Protein AF-A0A954BBY6-F1 (afdb_monomer_lite)

Foldseek 3Di:
DPVVVLVVQQVVLLVVLLVVLVVLQVVLVVLCVVLVQALCPPPDDDPVVVVVVVVVCVVVVVVVVCLVPDPDPVSVVVVVVVVVVVVVSSHDDDVVSVVSSCVSNVVSLCSRLVRGQLRSCVVPDPNVCSVVVSVVVVVVD

Sequence (141 aa):
MSSKNTQRDDARAFLLVMAGALIMVAIAWIVGMVLKAPMLARFSLSLADSAIGLIATAPLIVLLFWFMRTNLPMLVKFRESQIDFFAKIGFRFTPLRIALLAISAGVSEELLFRGVLQSWIASALPVSLAIILPNIAFGAL

Secondary structure (DSSP, 8-state):
-HHHHHHHHHHHHHHHHHHHHHHHHHHHHHHHHHTT--TTTT----HHHHHHHHHHHHHHHHHHHHHHH---HHHHHHHHHHHHHHHHT-S---HHHHHHHHHHHHHHHIIIIIIIIIHHHHTTS-HHHHHHHHHHHHHT-

Structure (mmCIF, N/CA/C/O backbone):
data_AF-A0A954BBY6-F1
#
_entry.id   AF-A0A954BBY6-F1
#
loop_
_atom_site.group_PDB
_atom_site.id
_atom_site.type_symbol
_atom_site.label_atom_id
_atom_site.label_alt_id
_atom_site.label_comp_id
_atom_site.label_asym_id
_atom_site.label_entity_id
_atom_site.label_seq_id
_atom_site.pdbx_PDB_ins_code
_atom_site.Cartn_x
_atom_site.Cartn_y
_atom_site.Cartn_z
_atom_site.occupancy
_atom_site.B_iso_or_equiv
_atom_site.auth_seq_id
_atom_site.auth_comp_id
_atom_site.auth_asym_id
_atom_site.auth_atom_id
_atom_site.pdbx_PDB_model_num
ATOM 1 N N . MET A 1 1 ? -6.911 21.877 31.094 1.00 51.91 1 MET A N 1
ATOM 2 C CA . MET A 1 1 ? -5.571 21.623 30.504 1.00 51.91 1 MET A CA 1
ATOM 3 C C . MET A 1 1 ? -5.365 20.195 29.981 1.00 51.91 1 MET A C 1
ATOM 5 O O . MET A 1 1 ? -4.454 20.013 29.190 1.00 51.91 1 MET A O 1
ATOM 9 N N . SER A 1 2 ? -6.215 19.212 30.322 1.00 59.50 2 SER A N 1
ATOM 10 C CA . SER A 1 2 ? -6.045 17.804 29.908 1.00 59.50 2 SER A CA 1
ATOM 11 C C . SER A 1 2 ? -6.321 17.519 28.411 1.00 59.50 2 SER A C 1
ATOM 13 O O . SER A 1 2 ? -5.520 16.837 27.782 1.00 59.50 2 SER A O 1
ATOM 15 N N . SER A 1 3 ? -7.346 18.116 27.774 1.00 61.94 3 SER A N 1
ATOM 16 C CA . SER A 1 3 ? -7.691 17.755 26.376 1.00 61.94 3 SER A CA 1
ATOM 17 C C . SER A 1 3 ? -6.686 18.219 25.308 1.00 61.94 3 SER A C 1
ATOM 19 O O . SER A 1 3 ? -6.560 17.578 24.266 1.00 61.94 3 SER A O 1
ATOM 21 N N . LYS A 1 4 ? -5.926 19.298 25.562 1.00 65.00 4 LYS A N 1
ATOM 22 C CA . LYS A 1 4 ? -4.897 19.791 24.625 1.00 65.00 4 LYS A CA 1
ATOM 23 C C . LYS A 1 4 ? -3.701 18.839 24.510 1.00 65.00 4 LYS A C 1
ATOM 25 O O . LYS A 1 4 ? -3.101 18.781 23.440 1.00 65.00 4 LYS A O 1
ATOM 30 N N . ASN A 1 5 ? -3.361 18.103 25.573 1.00 69.94 5 ASN A N 1
ATOM 31 C CA . ASN A 1 5 ? -2.282 17.110 25.525 1.00 69.94 5 ASN A CA 1
ATOM 32 C C . ASN A 1 5 ? -2.724 15.865 24.753 1.00 69.94 5 ASN A C 1
ATOM 34 O O . ASN A 1 5 ? -2.050 15.492 23.802 1.00 69.94 5 ASN A O 1
ATOM 38 N N . THR A 1 6 ? -3.917 15.330 25.034 1.00 74.38 6 THR A N 1
ATOM 39 C CA . THR A 1 6 ? -4.465 14.176 24.298 1.00 74.38 6 THR A CA 1
ATOM 40 C C . THR A 1 6 ? -4.581 14.443 22.795 1.00 74.38 6 THR A C 1
ATOM 42 O O . THR A 1 6 ? -4.269 13.578 21.985 1.00 74.38 6 THR A O 1
ATOM 45 N N . GLN A 1 7 ? -4.979 15.657 22.399 1.00 75.56 7 GLN A N 1
ATOM 46 C CA . GLN A 1 7 ? -5.071 16.033 20.985 1.00 75.56 7 GLN A CA 1
ATOM 47 C C . GLN A 1 7 ? -3.694 16.186 20.312 1.00 75.56 7 GLN A C 1
ATOM 49 O O . GLN A 1 7 ? -3.552 15.891 19.126 1.00 75.56 7 GLN A O 1
ATOM 54 N N . ARG A 1 8 ? -2.673 16.640 21.051 1.00 77.62 8 ARG A N 1
ATOM 55 C CA . ARG A 1 8 ? -1.290 16.711 20.551 1.00 77.62 8 ARG A CA 1
ATOM 56 C C . ARG A 1 8 ? -0.678 15.326 20.386 1.00 77.62 8 ARG A C 1
ATOM 58 O O . ARG A 1 8 ? 0.011 15.103 19.394 1.00 77.62 8 ARG A O 1
ATOM 65 N N . ASP A 1 9 ? -0.940 14.417 21.316 1.00 83.94 9 ASP A N 1
ATOM 66 C CA . ASP A 1 9 ? -0.412 13.053 21.267 1.00 83.94 9 ASP A CA 1
ATOM 67 C C . ASP A 1 9 ? -1.067 12.246 20.134 1.00 83.94 9 ASP A C 1
ATOM 69 O O . ASP A 1 9 ? -0.363 11.597 19.364 1.00 83.94 9 ASP A O 1
ATOM 73 N N . ASP A 1 10 ? -2.378 12.411 19.926 1.00 87.31 10 ASP A N 1
ATOM 74 C CA . ASP A 1 10 ? -3.119 11.862 18.778 1.00 87.31 10 ASP A CA 1
ATOM 75 C C . ASP A 1 10 ? -2.564 12.360 17.427 1.00 87.31 10 ASP A C 1
ATOM 77 O O . ASP A 1 10 ? -2.349 11.576 16.501 1.00 87.31 10 ASP A O 1
ATOM 81 N N . ALA A 1 11 ? -2.272 13.661 17.311 1.00 87.56 11 ALA A N 1
ATOM 82 C CA . ALA A 1 11 ? -1.673 14.217 16.099 1.00 87.56 11 ALA A CA 1
ATOM 83 C C . ALA A 1 11 ? -0.249 13.689 15.858 1.00 87.56 11 ALA A C 1
ATOM 85 O O . ALA A 1 11 ? 0.112 13.399 14.719 1.00 87.56 11 ALA A O 1
ATOM 86 N N . ARG A 1 12 ? 0.558 13.536 16.916 1.00 88.81 12 ARG A N 1
ATOM 87 C CA . ARG A 1 12 ? 1.917 12.979 16.828 1.00 88.81 12 ARG A CA 1
ATOM 88 C C . ARG A 1 12 ? 1.905 11.517 16.402 1.00 88.81 12 ARG A C 1
ATOM 90 O O . ARG A 1 12 ? 2.669 11.163 15.511 1.00 88.81 12 ARG A O 1
ATOM 97 N N . ALA A 1 13 ? 1.031 10.698 16.985 1.00 89.00 13 ALA A N 1
ATOM 98 C CA . ALA A 1 13 ? 0.883 9.295 16.607 1.00 89.00 13 ALA A CA 1
ATOM 99 C C . ALA A 1 13 ? 0.511 9.158 15.123 1.00 89.00 13 ALA A C 1
ATOM 101 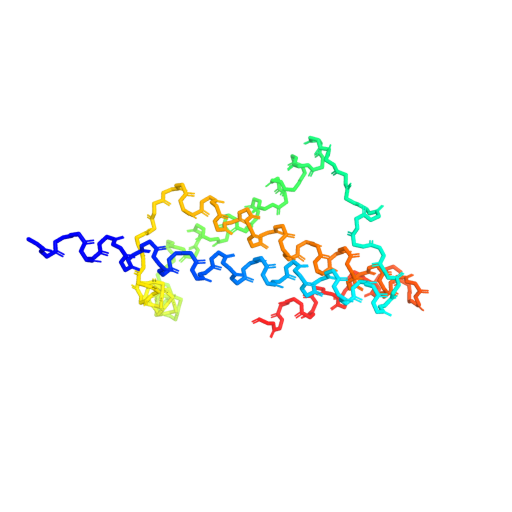O O . ALA A 1 13 ? 1.155 8.412 14.387 1.00 89.00 13 ALA A O 1
ATOM 102 N N . PHE A 1 14 ? -0.453 9.955 14.651 1.00 90.75 14 PHE A N 1
ATOM 103 C CA . PHE A 1 14 ? -0.812 9.987 13.233 1.00 90.75 14 PHE A CA 1
ATOM 104 C C . PHE A 1 14 ? 0.365 10.416 12.339 1.00 90.75 14 PHE A C 1
ATOM 106 O O . PHE A 1 14 ? 0.642 9.773 11.328 1.00 90.75 14 PHE A O 1
ATOM 113 N N . LEU A 1 15 ? 1.094 11.472 12.720 1.00 92.12 15 LEU A N 1
ATOM 114 C CA . LEU A 1 15 ? 2.260 11.946 11.968 1.00 92.12 15 LEU A CA 1
ATOM 115 C C . LEU A 1 15 ? 3.389 10.912 11.911 1.00 92.12 15 LEU A C 1
ATOM 117 O O . LEU A 1 15 ? 4.044 10.814 10.879 1.00 92.12 15 LEU A O 1
ATOM 121 N N . LEU A 1 16 ? 3.606 10.134 12.973 1.00 91.31 16 LEU A N 1
ATOM 122 C CA . LEU A 1 16 ? 4.597 9.055 12.981 1.00 91.31 16 LEU A CA 1
ATOM 123 C C . LEU A 1 16 ? 4.236 7.948 11.986 1.00 91.31 16 LEU A C 1
ATOM 125 O O . LEU A 1 16 ? 5.105 7.492 11.245 1.00 91.31 16 LEU A O 1
ATOM 129 N N . VAL A 1 17 ? 2.959 7.563 11.906 1.00 89.94 17 VAL A N 1
ATOM 130 C CA . VAL A 1 17 ? 2.506 6.581 10.906 1.00 89.94 17 VAL A CA 1
ATOM 131 C C . VAL A 1 17 ? 2.663 7.129 9.486 1.00 89.94 17 VAL A C 1
ATOM 133 O O . VAL A 1 17 ? 3.204 6.445 8.618 1.00 89.94 17 VAL A O 1
ATOM 136 N N . MET A 1 18 ? 2.283 8.387 9.255 1.00 93.50 18 MET A N 1
ATOM 137 C CA . MET A 1 18 ? 2.491 9.044 7.958 1.00 93.50 18 MET A CA 1
ATOM 138 C C . MET A 1 18 ? 3.978 9.165 7.595 1.00 93.50 18 MET A C 1
ATOM 140 O O . MET A 1 18 ? 4.346 8.993 6.433 1.00 93.50 18 MET A O 1
ATOM 144 N N . ALA A 1 19 ? 4.849 9.424 8.574 1.00 93.25 19 ALA A N 1
ATOM 145 C CA . ALA A 1 19 ? 6.292 9.443 8.367 1.00 93.25 19 ALA A CA 1
ATOM 146 C C . ALA A 1 19 ? 6.811 8.068 7.925 1.00 93.25 19 ALA A C 1
ATOM 148 O O . ALA A 1 19 ? 7.678 8.012 7.059 1.00 93.25 19 ALA A O 1
ATOM 149 N N . GLY A 1 20 ? 6.240 6.970 8.433 1.00 90.56 20 GLY A N 1
ATOM 150 C CA . GLY A 1 20 ? 6.526 5.617 7.949 1.00 90.56 20 GLY A CA 1
ATOM 151 C C . GLY A 1 20 ? 6.259 5.456 6.449 1.00 90.56 20 GLY A C 1
ATOM 152 O O . GLY A 1 20 ? 7.124 4.970 5.720 1.00 90.56 20 GLY A O 1
ATOM 153 N N . ALA A 1 21 ? 5.118 5.949 5.958 1.00 90.75 21 ALA A N 1
ATOM 154 C CA . ALA A 1 21 ? 4.811 5.922 4.526 1.00 90.75 21 ALA A CA 1
ATOM 155 C C . ALA A 1 21 ? 5.819 6.745 3.700 1.00 90.75 21 ALA A C 1
ATOM 157 O O . ALA A 1 21 ? 6.258 6.298 2.641 1.00 90.75 21 ALA A O 1
ATOM 158 N N . LEU A 1 22 ? 6.248 7.912 4.195 1.00 92.12 22 LEU A N 1
ATOM 159 C CA . LEU A 1 22 ? 7.272 8.733 3.533 1.00 92.12 22 LEU A CA 1
ATOM 160 C C . LEU A 1 22 ? 8.658 8.074 3.545 1.00 92.12 22 LEU A C 1
ATOM 162 O O . LEU A 1 22 ? 9.378 8.142 2.550 1.00 92.12 22 LEU A O 1
ATOM 166 N N . ILE A 1 23 ? 9.024 7.412 4.644 1.00 93.50 23 ILE A N 1
ATOM 167 C CA . ILE A 1 23 ? 10.263 6.634 4.745 1.00 93.50 23 ILE A CA 1
ATOM 168 C C . ILE A 1 23 ? 10.255 5.512 3.706 1.00 93.50 23 ILE A C 1
ATOM 170 O O . ILE A 1 23 ? 11.264 5.309 3.039 1.00 93.50 23 ILE A O 1
ATOM 174 N N . MET A 1 24 ? 9.121 4.840 3.497 1.00 90.19 24 MET A N 1
ATOM 175 C CA . MET A 1 24 ? 8.992 3.828 2.445 1.00 90.19 24 MET A CA 1
ATOM 176 C C . MET A 1 24 ? 9.236 4.404 1.045 1.00 90.19 24 MET A C 1
ATOM 178 O O . MET A 1 24 ? 9.950 3.786 0.258 1.00 90.19 24 MET A O 1
ATOM 182 N N . VAL A 1 25 ? 8.738 5.611 0.745 1.00 90.81 25 VAL A N 1
ATOM 183 C CA . VAL A 1 25 ? 9.060 6.302 -0.522 1.00 90.81 25 VAL A CA 1
ATOM 184 C C . VAL A 1 25 ? 10.556 6.605 -0.620 1.00 90.81 25 VAL A C 1
ATOM 186 O O . VAL A 1 25 ? 11.161 6.391 -1.669 1.00 90.81 25 VAL A O 1
ATOM 189 N N . ALA A 1 26 ? 11.176 7.076 0.464 1.00 92.38 26 ALA A N 1
ATOM 190 C CA . ALA A 1 26 ? 12.611 7.348 0.486 1.00 92.38 26 ALA A CA 1
ATOM 191 C C . ALA A 1 26 ? 13.437 6.070 0.255 1.00 92.38 26 ALA A C 1
ATOM 193 O O . ALA A 1 26 ? 14.389 6.087 -0.524 1.00 92.38 26 ALA A O 1
ATOM 194 N N . ILE A 1 27 ? 13.040 4.950 0.868 1.00 90.94 27 ILE A N 1
ATOM 195 C CA . ILE A 1 27 ? 13.645 3.633 0.639 1.00 90.94 27 ILE A CA 1
ATOM 196 C C . ILE A 1 27 ? 13.475 3.225 -0.823 1.00 90.94 27 ILE A C 1
ATOM 198 O O . ILE A 1 27 ? 14.464 2.857 -1.454 1.00 90.94 27 ILE A O 1
ATOM 202 N N . ALA A 1 28 ? 12.267 3.336 -1.383 1.00 88.56 28 ALA A N 1
ATOM 203 C CA . ALA A 1 28 ? 12.018 3.035 -2.791 1.00 88.56 28 ALA A CA 1
ATOM 204 C C . ALA A 1 28 ? 12.947 3.848 -3.699 1.00 88.56 28 ALA A C 1
ATOM 206 O O . ALA A 1 28 ? 13.575 3.295 -4.598 1.00 88.56 28 ALA A O 1
ATOM 207 N N . TRP A 1 29 ? 13.124 5.137 -3.418 1.00 89.31 29 TRP A N 1
ATOM 208 C CA . TRP A 1 29 ? 14.023 5.977 -4.198 1.00 89.31 29 TRP A CA 1
ATOM 209 C C . TRP A 1 29 ? 15.485 5.521 -4.093 1.00 89.31 29 TRP A C 1
ATOM 211 O O . TRP A 1 29 ? 16.136 5.313 -5.120 1.00 89.31 29 TRP A O 1
ATOM 221 N N . ILE A 1 30 ? 16.000 5.312 -2.879 1.00 91.88 30 ILE A N 1
ATOM 222 C CA . ILE A 1 30 ? 17.388 4.873 -2.661 1.00 91.88 30 ILE A CA 1
ATOM 223 C C . ILE A 1 30 ? 17.637 3.525 -3.347 1.00 91.88 30 ILE A C 1
ATOM 225 O O . ILE A 1 30 ? 18.605 3.378 -4.095 1.00 91.88 30 ILE A O 1
ATOM 229 N N . VAL A 1 31 ? 16.742 2.556 -3.148 1.00 89.44 31 VAL A N 1
ATOM 230 C CA . VAL A 1 31 ? 16.838 1.229 -3.770 1.00 89.44 31 VAL A CA 1
ATOM 231 C C . VAL A 1 31 ? 16.743 1.341 -5.293 1.00 89.44 31 VAL A C 1
ATOM 233 O O . VAL A 1 31 ? 17.539 0.724 -5.996 1.00 89.44 31 VAL A O 1
ATOM 236 N N . GLY A 1 32 ? 15.849 2.181 -5.818 1.00 88.56 32 GLY A N 1
ATOM 237 C CA . GLY A 1 32 ? 15.730 2.449 -7.252 1.00 88.56 32 GLY A CA 1
ATOM 238 C C . GLY A 1 32 ? 17.016 3.007 -7.863 1.00 88.56 32 GLY A C 1
ATOM 239 O O . GLY A 1 32 ? 17.423 2.566 -8.939 1.00 88.56 32 GLY A O 1
ATOM 240 N N . MET A 1 33 ? 17.712 3.909 -7.160 1.00 88.69 33 MET A N 1
ATOM 241 C CA . MET A 1 33 ? 19.023 4.405 -7.597 1.00 88.69 33 MET A CA 1
ATOM 242 C C . MET A 1 33 ? 20.080 3.295 -7.613 1.00 88.69 33 MET A C 1
ATOM 244 O O . MET A 1 33 ? 20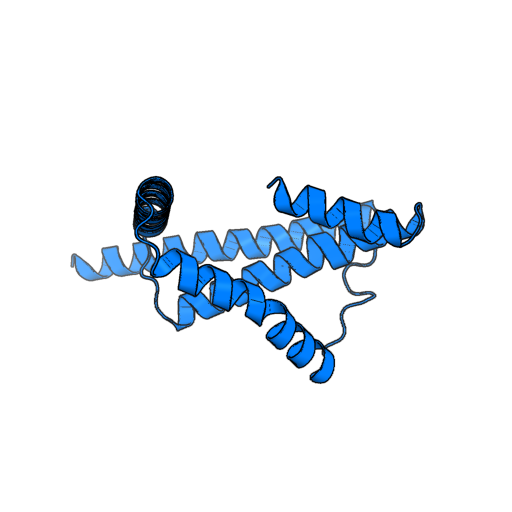.786 3.139 -8.609 1.00 88.69 33 MET A O 1
ATOM 248 N N . VAL A 1 34 ? 20.175 2.509 -6.535 1.00 91.25 34 VAL A N 1
ATOM 249 C CA . VAL A 1 34 ? 21.161 1.419 -6.404 1.00 91.25 34 VAL A CA 1
ATOM 250 C C . VAL A 1 34 ? 20.946 0.347 -7.475 1.00 91.25 34 VAL A C 1
ATOM 252 O O . VAL A 1 34 ? 21.904 -0.115 -8.095 1.00 91.25 34 VAL A O 1
ATOM 255 N N . LEU A 1 35 ? 19.688 -0.010 -7.736 1.00 88.38 35 LEU A N 1
ATOM 256 C CA . LEU A 1 35 ? 19.305 -1.025 -8.717 1.00 88.38 35 LEU A CA 1
ATOM 257 C C . LEU A 1 35 ? 19.212 -0.488 -10.152 1.00 88.38 35 LEU A C 1
ATOM 259 O O . LEU A 1 35 ? 18.917 -1.259 -11.066 1.00 88.38 35 LEU A O 1
ATOM 263 N N . LYS A 1 36 ? 19.450 0.816 -10.365 1.00 86.38 36 LYS A N 1
ATOM 264 C CA . LYS A 1 36 ? 19.248 1.513 -11.650 1.00 86.38 36 LYS A CA 1
ATOM 265 C C . LYS A 1 36 ? 17.849 1.279 -12.243 1.00 86.38 36 LYS A C 1
ATOM 267 O O . LYS A 1 36 ? 17.674 1.272 -13.460 1.00 86.38 36 LYS A O 1
ATOM 272 N N . ALA A 1 37 ? 16.855 1.095 -11.378 1.00 83.38 37 ALA A N 1
ATOM 273 C CA . ALA A 1 37 ? 15.463 0.878 -11.739 1.00 83.38 37 ALA A CA 1
ATOM 274 C C . ALA A 1 37 ? 14.694 2.198 -11.551 1.00 83.38 37 ALA A C 1
ATOM 276 O O . ALA A 1 37 ? 14.480 2.626 -10.413 1.00 83.38 37 ALA A O 1
ATOM 277 N N . PRO A 1 38 ? 14.305 2.889 -12.638 1.00 75.81 38 PRO A N 1
ATOM 278 C CA . PRO A 1 38 ? 13.635 4.179 -12.533 1.00 75.81 38 PRO A CA 1
ATOM 279 C C . PRO A 1 38 ? 12.235 4.028 -11.919 1.00 75.81 38 PRO A C 1
ATOM 281 O O . PRO A 1 38 ? 11.305 3.566 -12.575 1.00 75.81 38 PRO A O 1
ATOM 284 N N . MET A 1 39 ? 12.085 4.496 -10.675 1.00 75.69 39 MET A N 1
ATOM 285 C CA . MET A 1 39 ? 10.852 4.428 -9.872 1.00 75.69 39 MET A CA 1
ATOM 286 C C . MET A 1 39 ? 9.614 4.993 -10.593 1.00 75.69 39 MET A C 1
ATOM 288 O O . MET A 1 39 ? 8.508 4.497 -10.414 1.00 75.69 39 MET A O 1
ATOM 292 N N . LEU A 1 40 ? 9.802 6.026 -11.421 1.00 78.31 40 LEU A N 1
ATOM 293 C CA . LEU A 1 40 ? 8.725 6.751 -12.103 1.00 78.31 40 LEU A CA 1
ATOM 294 C C . LEU A 1 40 ? 8.558 6.375 -13.580 1.00 78.31 40 LEU A C 1
ATOM 296 O O . LEU A 1 40 ? 7.695 6.940 -14.246 1.00 78.31 40 LEU A O 1
ATOM 300 N N . ALA A 1 41 ? 9.341 5.436 -14.122 1.00 70.50 41 ALA A N 1
ATOM 301 C CA . ALA A 1 41 ? 9.324 5.166 -15.566 1.00 70.50 41 ALA A CA 1
ATOM 302 C C . ALA A 1 41 ? 7.974 4.665 -16.098 1.00 70.50 41 ALA A C 1
ATOM 304 O O . ALA A 1 41 ? 7.709 4.778 -17.291 1.00 70.50 41 ALA A O 1
ATOM 305 N N . ARG A 1 42 ? 7.129 4.105 -15.228 1.00 69.94 42 ARG A N 1
ATOM 306 C CA . ARG A 1 42 ? 5.784 3.617 -15.568 1.00 69.94 42 ARG A CA 1
ATOM 307 C C . ARG A 1 42 ? 4.674 4.351 -14.821 1.00 69.94 42 ARG A C 1
ATOM 309 O O . ARG A 1 42 ? 3.529 3.916 -14.861 1.00 69.94 42 ARG A O 1
ATOM 316 N N . PHE A 1 43 ? 4.999 5.439 -14.125 1.00 73.19 43 PHE A N 1
ATOM 317 C CA . PHE A 1 43 ? 4.002 6.194 -13.381 1.00 73.19 43 PHE A CA 1
ATOM 318 C C . PHE A 1 43 ? 3.239 7.113 -14.338 1.00 73.19 43 PHE A C 1
ATOM 320 O O . PHE A 1 43 ? 3.733 8.171 -14.728 1.00 73.19 43 PHE A O 1
ATOM 327 N N . SER A 1 44 ? 2.035 6.702 -14.730 1.00 78.12 44 SER A N 1
ATOM 328 C CA . SER A 1 44 ? 1.123 7.507 -15.541 1.00 78.12 44 SER A CA 1
ATOM 329 C C . SER A 1 44 ? -0.168 7.783 -14.786 1.00 78.12 44 SER A C 1
ATOM 331 O O . SER A 1 44 ? -0.865 6.869 -14.352 1.00 78.12 44 SER A O 1
ATOM 333 N N . LEU A 1 45 ? -0.524 9.061 -14.673 1.00 77.25 45 LEU A N 1
ATOM 334 C CA . LEU A 1 45 ? -1.818 9.476 -14.142 1.00 77.25 45 LEU A CA 1
ATOM 335 C C . LEU A 1 45 ? -2.858 9.407 -15.262 1.00 77.25 45 LEU A C 1
ATOM 337 O O . LEU A 1 45 ? -3.088 10.375 -15.983 1.00 77.25 45 LEU A O 1
ATOM 341 N N . SER A 1 46 ? -3.464 8.234 -15.418 1.00 87.25 46 SER A N 1
ATOM 342 C CA . SER A 1 46 ? -4.569 7.996 -16.344 1.00 87.25 46 SER A CA 1
ATOM 343 C C . SER A 1 46 ? -5.857 7.802 -15.554 1.00 87.25 46 SER A C 1
ATOM 345 O O . SER A 1 46 ? -5.935 6.981 -14.635 1.00 87.25 46 SER A O 1
ATOM 347 N N . LEU A 1 47 ? -6.895 8.561 -15.914 1.00 88.44 47 LEU A N 1
ATOM 348 C CA . LEU A 1 47 ? -8.221 8.397 -15.319 1.00 88.44 47 LEU A CA 1
ATOM 349 C C . LEU A 1 47 ? -8.803 7.011 -15.638 1.00 88.44 47 LEU A C 1
ATOM 351 O O . LEU A 1 47 ? -9.459 6.415 -14.788 1.00 88.44 47 LEU A O 1
ATOM 355 N N . ALA A 1 48 ? -8.524 6.484 -16.835 1.00 90.19 48 ALA A N 1
ATOM 356 C CA . ALA A 1 48 ? -8.946 5.146 -17.234 1.00 90.19 48 ALA A CA 1
ATOM 357 C C . ALA A 1 48 ? -8.266 4.071 -16.373 1.00 90.19 48 ALA A C 1
ATOM 359 O O . ALA A 1 48 ? -8.952 3.207 -15.831 1.00 90.19 48 ALA A O 1
ATOM 360 N N . ASP A 1 49 ? -6.952 4.177 -16.162 1.00 86.31 49 ASP A N 1
ATOM 361 C CA . ASP A 1 49 ? -6.202 3.220 -15.335 1.00 86.31 49 ASP A CA 1
ATOM 362 C C . ASP A 1 49 ? -6.646 3.299 -13.870 1.00 86.31 49 ASP A C 1
ATOM 364 O O . ASP A 1 49 ? -6.759 2.280 -13.192 1.00 86.31 49 ASP A O 1
ATOM 368 N N . SER A 1 50 ? -6.993 4.501 -13.400 1.00 85.50 50 SER A N 1
ATOM 369 C CA . SER A 1 50 ? -7.546 4.712 -12.057 1.00 85.50 50 SER A CA 1
ATOM 370 C C . SER A 1 50 ? -8.929 4.066 -11.903 1.00 85.50 50 SER A C 1
ATOM 372 O O . SER A 1 50 ? -9.208 3.442 -10.879 1.00 85.50 50 SER A O 1
ATOM 374 N N . ALA A 1 51 ? -9.793 4.168 -12.920 1.00 90.06 51 ALA A N 1
ATOM 375 C CA . ALA A 1 51 ? -11.101 3.512 -12.928 1.00 90.06 51 ALA A CA 1
ATOM 376 C C . ALA A 1 51 ? -10.969 1.982 -12.966 1.00 90.06 51 ALA A C 1
ATOM 378 O O . ALA A 1 51 ? -11.672 1.286 -12.232 1.00 90.06 51 ALA A O 1
ATOM 379 N N . ILE A 1 52 ? -10.035 1.458 -13.765 1.00 90.75 52 ILE A N 1
ATOM 380 C CA . ILE A 1 52 ? -9.713 0.025 -13.792 1.00 90.75 52 ILE A CA 1
ATOM 381 C C . ILE A 1 52 ? -9.202 -0.423 -12.422 1.00 90.75 52 ILE A C 1
ATOM 383 O O . ILE A 1 52 ? -9.674 -1.434 -11.909 1.00 90.75 52 ILE A O 1
ATOM 387 N N . GLY A 1 53 ? -8.300 0.343 -11.802 1.00 86.00 53 GLY A N 1
ATOM 388 C CA . GLY A 1 53 ? -7.815 0.087 -10.448 1.00 86.00 53 GLY A CA 1
ATOM 389 C C . GLY A 1 53 ? -8.958 0.020 -9.437 1.00 86.00 53 GLY A C 1
ATOM 390 O O . GLY A 1 53 ? -9.059 -0.946 -8.683 1.00 86.00 53 GLY A O 1
ATOM 391 N N . LEU A 1 54 ? -9.885 0.979 -9.477 1.00 88.75 54 LEU A N 1
ATOM 392 C CA . LEU A 1 54 ? -11.058 0.983 -8.604 1.00 88.75 54 LEU A CA 1
ATOM 393 C C . LEU A 1 54 ? -11.927 -0.267 -8.805 1.00 88.75 54 LEU A C 1
ATOM 395 O O . LEU A 1 54 ? -12.289 -0.927 -7.831 1.00 88.75 54 LEU A O 1
ATOM 399 N N . ILE A 1 55 ? -12.210 -0.646 -10.053 1.00 93.12 55 ILE A N 1
ATOM 400 C CA . ILE A 1 55 ? -12.966 -1.869 -10.363 1.00 93.12 55 ILE A CA 1
ATOM 401 C C . ILE A 1 55 ? -12.209 -3.111 -9.876 1.00 93.12 55 ILE A C 1
ATOM 403 O O . ILE A 1 55 ? -12.810 -4.006 -9.283 1.00 93.12 55 ILE A O 1
ATOM 407 N N . ALA A 1 56 ? -10.889 -3.154 -10.057 1.00 90.06 56 ALA A N 1
ATOM 408 C CA . ALA A 1 56 ? -10.042 -4.256 -9.614 1.00 90.06 56 ALA A CA 1
ATOM 409 C C . ALA A 1 56 ? -10.013 -4.412 -8.083 1.00 90.06 56 ALA A C 1
ATOM 411 O O . ALA A 1 56 ? -9.778 -5.515 -7.593 1.00 90.06 56 ALA A O 1
ATOM 412 N N . THR A 1 57 ? -10.308 -3.353 -7.317 1.00 89.19 57 THR A N 1
ATOM 413 C CA . THR A 1 57 ? -10.476 -3.443 -5.853 1.00 89.19 57 THR A CA 1
ATOM 414 C C . THR A 1 57 ? -11.849 -3.962 -5.417 1.00 89.19 57 THR A C 1
ATOM 416 O O . THR A 1 57 ? -12.001 -4.388 -4.270 1.00 89.19 57 THR A O 1
ATOM 419 N N . ALA A 1 58 ? -12.851 -3.996 -6.305 1.00 92.19 58 ALA A N 1
ATOM 420 C CA . ALA A 1 58 ? -14.211 -4.415 -5.956 1.00 92.19 58 ALA A CA 1
ATOM 421 C C . ALA A 1 58 ? -14.295 -5.831 -5.345 1.00 92.19 58 ALA A C 1
ATOM 423 O O . ALA A 1 58 ? -14.992 -5.985 -4.339 1.00 92.19 58 ALA A O 1
ATOM 424 N N . PRO A 1 59 ? -13.569 -6.858 -5.840 1.00 93.62 59 PRO A N 1
ATOM 425 C CA . PRO A 1 59 ? -13.558 -8.178 -5.210 1.00 93.62 59 PRO A CA 1
ATOM 426 C C . PRO A 1 59 ? -13.068 -8.148 -3.757 1.00 93.62 59 PRO A C 1
ATOM 428 O O . PRO A 1 59 ? -13.639 -8.829 -2.906 1.00 93.62 59 PRO A O 1
ATOM 431 N N . LEU A 1 60 ? -12.061 -7.324 -3.446 1.00 90.50 60 LEU A N 1
ATOM 432 C CA . LEU A 1 60 ? -11.559 -7.165 -2.078 1.00 90.50 60 LEU A CA 1
ATOM 433 C C . LEU A 1 60 ? -12.576 -6.455 -1.183 1.00 90.50 60 LEU A C 1
ATOM 435 O O . LEU A 1 60 ? -12.734 -6.834 -0.026 1.00 90.50 60 LEU A O 1
ATOM 439 N N . ILE A 1 61 ? -13.315 -5.479 -1.716 1.00 91.25 61 ILE A N 1
ATOM 440 C CA . ILE A 1 61 ? -14.411 -4.822 -0.989 1.00 91.25 61 ILE A CA 1
ATOM 441 C C . ILE A 1 61 ? -15.518 -5.834 -0.664 1.00 91.25 61 ILE A C 1
ATOM 443 O O . ILE A 1 61 ? -16.007 -5.874 0.466 1.00 91.25 61 ILE A O 1
ATOM 447 N N . VAL A 1 62 ? -15.888 -6.685 -1.625 1.00 94.56 62 VAL A N 1
ATOM 448 C CA . VAL A 1 62 ? -16.877 -7.756 -1.418 1.00 94.56 62 VAL A CA 1
ATOM 449 C C . VAL A 1 62 ? -16.390 -8.753 -0.365 1.00 94.56 62 VAL A C 1
ATOM 451 O O . VAL A 1 62 ? -17.146 -9.100 0.545 1.00 94.56 62 VAL A O 1
ATOM 454 N N . LEU A 1 63 ? -15.123 -9.171 -0.439 1.00 93.62 63 LEU A N 1
ATOM 455 C CA . LEU A 1 63 ? -14.507 -10.063 0.544 1.00 93.62 63 LEU A CA 1
ATOM 456 C C . LEU A 1 63 ? -14.502 -9.436 1.945 1.00 93.62 63 LEU A C 1
ATOM 458 O O . LEU A 1 63 ? -14.882 -10.094 2.912 1.00 93.62 63 LEU A O 1
ATOM 462 N N . LEU A 1 64 ? -14.122 -8.161 2.059 1.00 90.81 64 LEU A N 1
ATOM 463 C CA . LEU A 1 64 ? -14.120 -7.422 3.321 1.00 90.81 64 LEU A CA 1
ATOM 464 C C . LEU A 1 64 ? -15.531 -7.338 3.909 1.00 90.81 64 LEU A C 1
ATOM 466 O O . LEU A 1 64 ? -15.729 -7.579 5.099 1.00 90.81 64 LEU A O 1
ATOM 470 N N . PHE A 1 65 ? -16.529 -7.042 3.081 1.00 93.81 65 PHE A N 1
ATOM 471 C CA . PHE A 1 65 ? -17.923 -6.990 3.507 1.00 93.81 65 PHE A CA 1
ATOM 472 C C . PHE A 1 65 ? -18.427 -8.348 4.006 1.00 93.81 65 PHE A C 1
ATOM 474 O O . PHE A 1 65 ? -19.079 -8.427 5.052 1.00 93.81 65 PHE A O 1
ATOM 481 N N . TRP A 1 66 ? -18.091 -9.424 3.294 1.00 95.50 66 TRP A N 1
ATOM 482 C CA . TRP A 1 66 ? -18.386 -10.788 3.724 1.00 95.50 66 TRP A CA 1
ATOM 483 C C . TRP A 1 66 ? -17.685 -11.130 5.047 1.00 95.50 66 TRP A C 1
ATOM 485 O O . TRP A 1 66 ? -18.329 -11.629 5.973 1.00 95.50 66 TRP A O 1
ATOM 495 N N . PHE A 1 67 ? -16.401 -10.797 5.183 1.00 92.88 67 PHE A N 1
ATOM 496 C CA . PHE A 1 67 ? -15.611 -11.010 6.398 1.00 92.88 67 PHE A CA 1
ATOM 497 C C . PHE A 1 67 ? -16.194 -10.255 7.606 1.00 92.88 67 PHE A C 1
ATOM 499 O O . PHE A 1 67 ? -16.284 -10.795 8.712 1.00 92.88 67 PHE A O 1
ATOM 506 N N . MET A 1 68 ? -16.680 -9.030 7.392 1.00 91.12 68 MET A N 1
ATOM 507 C CA . MET A 1 68 ? -17.325 -8.223 8.431 1.00 91.12 68 MET A CA 1
ATOM 508 C C . MET A 1 68 ? -18.671 -8.790 8.899 1.00 91.12 68 MET A C 1
ATOM 510 O O . MET A 1 68 ? -19.032 -8.597 10.058 1.00 91.12 68 MET A O 1
ATOM 514 N N . ARG A 1 69 ? -19.411 -9.492 8.033 1.00 93.88 69 ARG A N 1
ATOM 515 C CA . ARG A 1 69 ? -20.740 -10.057 8.347 1.00 93.88 69 ARG A CA 1
ATOM 516 C C . ARG A 1 69 ? -20.721 -11.527 8.749 1.00 93.88 69 ARG A C 1
ATOM 518 O O . ARG A 1 69 ? -21.730 -12.055 9.207 1.00 93.88 69 ARG A O 1
ATOM 525 N N . THR A 1 70 ? -19.594 -12.196 8.558 1.00 93.88 70 THR A N 1
ATOM 526 C CA . THR A 1 70 ? -19.459 -13.617 8.852 1.00 93.88 70 THR A CA 1
ATOM 527 C C . THR A 1 70 ? -19.438 -13.877 10.362 1.00 93.88 70 THR A C 1
ATOM 529 O O . THR A 1 70 ? -18.787 -13.159 11.125 1.00 93.88 70 THR A O 1
ATOM 532 N N . ASN A 1 71 ? -20.124 -14.953 10.769 1.00 93.56 71 ASN A N 1
ATOM 533 C CA . ASN A 1 71 ? -20.222 -15.439 12.152 1.00 93.56 71 ASN A CA 1
ATOM 534 C C . ASN A 1 71 ? -19.316 -16.653 12.437 1.00 93.56 71 ASN A C 1
ATOM 536 O O . ASN A 1 71 ? -19.459 -17.306 13.467 1.00 93.56 71 ASN A O 1
ATOM 540 N N . LEU A 1 72 ? -18.393 -16.989 11.528 1.00 94.69 72 LEU A N 1
ATOM 541 C CA . LEU A 1 72 ? -17.438 -18.078 11.738 1.00 94.69 72 LEU A CA 1
ATOM 542 C C . LEU A 1 72 ? -16.516 -17.739 12.925 1.00 94.69 72 LEU A C 1
ATOM 544 O O . LEU A 1 72 ? -15.786 -16.749 12.840 1.00 94.69 72 LEU A O 1
ATOM 548 N N . PRO A 1 73 ? -16.481 -18.551 14.001 1.00 91.50 73 PRO A N 1
ATOM 549 C CA . PRO A 1 73 ? -15.814 -18.184 15.255 1.00 91.50 73 PRO A CA 1
ATOM 550 C C . PRO A 1 73 ? -14.334 -17.811 15.105 1.00 91.50 73 PRO A C 1
ATOM 552 O O . PRO A 1 73 ? -13.850 -16.902 15.774 1.00 91.50 73 PRO A O 1
ATOM 555 N N . MET A 1 74 ?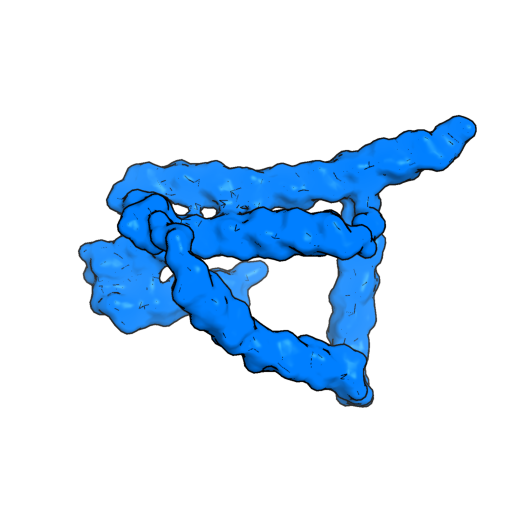 -13.610 -18.487 14.207 1.00 92.19 74 MET A N 1
ATOM 556 C CA . MET A 1 74 ? -12.199 -18.202 13.928 1.00 92.19 74 MET A CA 1
ATOM 557 C C . MET A 1 74 ? -12.002 -16.807 13.317 1.00 92.19 74 MET A C 1
ATOM 559 O O . MET A 1 74 ? -11.110 -16.070 13.731 1.00 92.19 74 MET A O 1
ATOM 563 N N . LEU A 1 75 ? -12.866 -16.423 12.372 1.00 92.88 75 LEU A N 1
ATOM 564 C CA . LEU A 1 75 ? -12.800 -15.122 11.703 1.00 92.88 75 LEU A CA 1
ATOM 565 C C . LEU A 1 75 ? -13.263 -13.988 12.617 1.00 92.88 75 LEU A C 1
ATOM 567 O O . LEU A 1 75 ? -12.696 -12.901 12.561 1.00 92.88 75 LEU A O 1
ATOM 571 N N . VAL A 1 76 ? -14.238 -14.243 13.494 1.00 93.69 76 VAL A N 1
ATOM 572 C CA . VAL A 1 76 ? -14.667 -13.274 14.515 1.00 93.69 76 VAL A CA 1
ATOM 573 C C . VAL A 1 76 ? -13.510 -12.944 15.460 1.00 93.69 76 VAL A C 1
ATOM 575 O O . VAL A 1 76 ? -13.190 -11.769 15.625 1.00 93.69 76 VAL A O 1
ATOM 578 N N . LYS A 1 77 ? -12.820 -13.962 15.994 1.00 93.06 77 LYS A N 1
ATOM 579 C CA . LYS A 1 77 ? -11.637 -13.763 16.849 1.00 93.06 77 LYS A CA 1
ATOM 580 C C . LYS A 1 77 ? -10.530 -12.992 16.131 1.00 93.06 77 LYS A C 1
ATOM 582 O O . LYS A 1 77 ? -9.935 -12.086 16.707 1.00 93.06 77 LYS A O 1
ATOM 587 N N . PHE A 1 78 ? -10.264 -13.333 14.867 1.00 91.31 78 PHE A N 1
ATOM 588 C CA . PHE A 1 78 ? -9.275 -12.616 14.065 1.00 91.31 78 PHE A CA 1
ATOM 589 C C . PHE A 1 78 ? -9.669 -11.144 13.871 1.00 91.31 78 PHE A C 1
ATOM 591 O O . PHE A 1 78 ? -8.855 -10.256 14.110 1.00 91.31 78 PHE A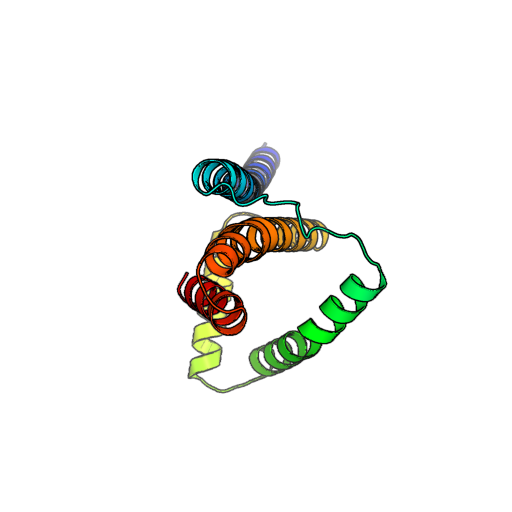 O 1
ATOM 598 N N . ARG A 1 79 ? -10.932 -10.867 13.522 1.00 92.56 79 ARG A N 1
ATOM 599 C CA . ARG A 1 79 ? -11.465 -9.504 13.372 1.00 92.56 79 ARG A CA 1
ATOM 600 C C . ARG A 1 79 ? -11.331 -8.688 14.657 1.00 92.56 79 ARG A C 1
ATOM 602 O O . ARG A 1 79 ? -10.894 -7.544 14.598 1.00 92.56 79 ARG A O 1
ATOM 609 N N . GLU A 1 80 ? -11.683 -9.263 15.802 1.00 91.69 80 GLU A N 1
ATOM 610 C CA . GLU A 1 80 ? -11.554 -8.599 17.106 1.00 91.69 80 GLU A CA 1
ATOM 611 C C . GLU A 1 80 ? -10.095 -8.279 17.435 1.00 91.69 80 GLU A C 1
ATOM 613 O O . GLU A 1 80 ? -9.797 -7.158 17.844 1.00 91.69 80 GLU A O 1
ATOM 618 N N . SER A 1 81 ? -9.174 -9.210 17.166 1.00 91.44 81 SER A N 1
ATOM 619 C CA . SER A 1 81 ? -7.737 -8.973 17.333 1.00 91.44 81 SER A CA 1
ATOM 620 C C . SER A 1 81 ? -7.229 -7.829 16.453 1.00 91.44 81 SER A C 1
ATOM 622 O O . SER A 1 81 ? -6.401 -7.041 16.903 1.00 91.44 81 SER A O 1
ATOM 624 N N . GLN A 1 82 ? -7.708 -7.727 15.209 1.00 89.06 82 GLN A N 1
ATOM 625 C CA . GLN A 1 82 ? -7.341 -6.627 14.314 1.00 89.06 82 GLN A CA 1
ATOM 626 C C . GLN A 1 82 ? -7.896 -5.293 14.826 1.00 89.06 82 GLN A C 1
ATOM 628 O O . GLN A 1 82 ? -7.164 -4.311 14.898 1.00 89.06 82 GLN A O 1
ATOM 633 N N . ILE A 1 83 ? -9.168 -5.250 15.239 1.00 87.38 83 ILE A N 1
ATOM 634 C CA . ILE A 1 83 ? -9.790 -4.035 15.789 1.00 87.38 83 ILE A CA 1
ATOM 635 C C . ILE A 1 83 ? -9.045 -3.558 17.042 1.00 87.38 83 ILE A C 1
ATOM 637 O O . ILE A 1 83 ? -8.775 -2.364 17.162 1.00 87.38 83 ILE A O 1
ATOM 641 N N . ASP A 1 84 ? -8.682 -4.468 17.946 1.00 89.31 84 ASP A N 1
ATOM 642 C CA . ASP A 1 84 ? -7.911 -4.144 19.150 1.00 89.31 84 ASP A CA 1
ATOM 643 C C . ASP A 1 84 ? -6.504 -3.626 18.807 1.00 89.31 84 ASP A C 1
ATOM 645 O O . ASP A 1 84 ? -6.058 -2.620 19.361 1.00 89.31 84 ASP A O 1
ATOM 649 N N . PHE A 1 85 ? -5.830 -4.243 17.831 1.00 87.38 85 PHE A N 1
ATOM 650 C CA . PHE A 1 85 ? -4.555 -3.742 17.318 1.00 87.38 85 PHE A CA 1
ATOM 651 C C . PHE A 1 85 ? -4.684 -2.310 16.779 1.00 87.38 85 PHE A C 1
ATOM 653 O O . PHE A 1 85 ? -3.933 -1.430 17.198 1.00 87.38 85 PHE A O 1
ATOM 660 N N . PHE A 1 86 ? -5.673 -2.043 15.919 1.00 82.00 86 PHE A N 1
ATOM 661 C CA . PHE A 1 86 ? -5.905 -0.700 15.378 1.00 82.00 86 PHE A CA 1
ATOM 662 C C . PHE A 1 86 ? -6.284 0.308 16.469 1.00 82.00 86 PHE A C 1
ATOM 664 O O . PHE A 1 86 ? -5.802 1.441 16.444 1.00 82.00 86 PHE A O 1
ATOM 671 N N . ALA A 1 87 ? -7.079 -0.091 17.466 1.00 83.25 87 ALA A N 1
ATOM 672 C CA . ALA A 1 87 ? -7.421 0.760 18.605 1.00 83.25 87 ALA A CA 1
ATOM 673 C C . ALA A 1 87 ? -6.183 1.169 19.427 1.00 83.25 87 ALA A C 1
ATOM 675 O O . ALA A 1 87 ? -6.140 2.276 19.970 1.00 83.25 87 ALA A O 1
ATOM 676 N N . LYS A 1 88 ? -5.152 0.315 19.472 1.00 85.25 88 LYS A N 1
ATOM 677 C CA . LYS A 1 88 ? -3.887 0.560 20.183 1.00 85.25 88 LYS A CA 1
ATOM 678 C C . LYS A 1 88 ? -2.902 1.469 19.444 1.00 85.25 88 LYS A C 1
ATOM 680 O O . LYS A 1 88 ? -1.965 1.947 20.077 1.00 85.25 88 LYS A O 1
ATOM 685 N N . ILE A 1 89 ? -3.113 1.772 18.157 1.00 79.88 89 ILE A N 1
ATOM 686 C CA . ILE A 1 89 ? -2.234 2.672 17.378 1.00 79.88 89 ILE A CA 1
ATOM 687 C C . ILE A 1 89 ? -2.240 4.110 17.943 1.00 79.88 89 ILE A C 1
ATOM 689 O O . ILE A 1 89 ? -1.315 4.887 17.710 1.00 79.88 89 ILE A O 1
ATOM 693 N N . GLY A 1 90 ? -3.242 4.463 18.755 1.00 78.75 90 GLY A N 1
ATOM 694 C CA . GLY A 1 90 ? -3.191 5.670 19.583 1.00 78.75 90 GLY A CA 1
ATOM 695 C C . GLY A 1 90 ? -3.629 6.952 18.876 1.00 78.75 90 GLY A C 1
ATOM 696 O O . GLY A 1 90 ? -3.398 8.040 19.402 1.00 78.75 90 GLY A O 1
ATOM 697 N N . PHE A 1 91 ? -4.294 6.850 17.719 1.00 84.25 91 PHE A N 1
ATOM 698 C CA . PHE A 1 91 ? -4.987 7.981 17.104 1.00 84.25 91 PHE A CA 1
ATOM 699 C C . PHE A 1 91 ? -6.402 7.627 16.641 1.00 84.25 91 PHE A C 1
ATOM 701 O O . PHE A 1 91 ? -6.744 6.478 16.362 1.00 84.25 91 PHE A O 1
ATOM 708 N N . ARG A 1 92 ? -7.252 8.649 16.533 1.00 85.50 92 ARG A N 1
ATOM 709 C CA . ARG A 1 92 ? -8.631 8.520 16.056 1.00 85.50 92 ARG A CA 1
ATOM 710 C C . ARG A 1 92 ? -8.673 8.347 14.542 1.00 85.50 92 ARG A C 1
ATOM 712 O O . ARG A 1 92 ? -8.174 9.203 13.806 1.00 85.50 92 ARG A O 1
ATOM 719 N N . PHE A 1 93 ? -9.367 7.311 14.086 1.00 84.25 93 PHE A N 1
ATOM 720 C CA . PHE A 1 93 ? -9.676 7.090 12.676 1.00 84.25 93 PHE A CA 1
ATOM 721 C C . PHE A 1 93 ? -10.826 8.000 12.228 1.00 84.25 93 PHE A C 1
ATOM 723 O O . PHE A 1 93 ? -12.000 7.687 12.406 1.00 84.25 93 PHE A O 1
ATOM 730 N N . THR A 1 94 ? -10.491 9.163 11.669 1.00 90.25 94 THR A N 1
ATOM 731 C CA . THR A 1 94 ? -11.455 10.003 10.943 1.00 90.25 94 THR A CA 1
ATOM 732 C C . THR A 1 94 ? -11.445 9.628 9.459 1.00 90.25 94 THR A C 1
ATOM 734 O O . THR A 1 94 ? -10.401 9.191 8.970 1.00 90.25 94 THR A O 1
ATOM 737 N N . PRO A 1 95 ? -12.542 9.833 8.705 1.00 92.00 95 PRO A N 1
ATOM 738 C CA . PRO A 1 95 ? -12.574 9.525 7.271 1.00 92.00 95 PRO A CA 1
ATOM 739 C C . PRO A 1 95 ? -11.417 10.161 6.492 1.00 92.00 95 PRO A C 1
ATOM 741 O O . PRO A 1 95 ? -10.798 9.509 5.659 1.00 92.00 95 PRO A O 1
ATOM 744 N N . LEU A 1 96 ? -11.059 11.405 6.831 1.00 92.69 96 LEU A N 1
ATOM 745 C CA . LEU 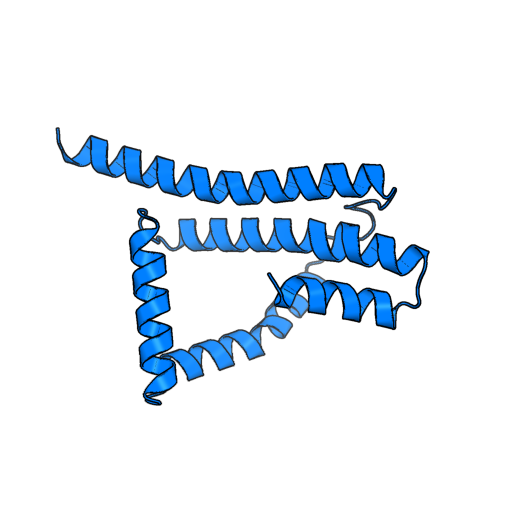A 1 96 ? -9.923 12.099 6.227 1.00 92.69 96 LEU A CA 1
ATOM 746 C C . LEU A 1 96 ? -8.585 11.410 6.533 1.00 92.69 96 LEU A C 1
ATOM 748 O O . LEU A 1 96 ? -7.768 11.239 5.637 1.00 92.69 96 LEU A O 1
ATOM 752 N N . ARG A 1 97 ? -8.348 10.995 7.783 1.00 91.94 97 ARG A N 1
ATOM 753 C CA . ARG A 1 97 ? -7.112 10.289 8.161 1.00 91.94 97 ARG A CA 1
ATOM 754 C C . ARG A 1 97 ? -7.018 8.921 7.505 1.00 91.94 97 ARG A C 1
ATOM 756 O O . ARG A 1 97 ? -5.944 8.562 7.045 1.00 91.94 97 ARG A O 1
ATOM 763 N N . ILE A 1 98 ? -8.132 8.194 7.424 1.00 90.94 98 ILE A N 1
ATOM 764 C CA . ILE A 1 98 ? -8.203 6.921 6.699 1.00 90.94 98 ILE A CA 1
ATOM 765 C C . ILE A 1 98 ? -7.853 7.147 5.226 1.00 90.94 98 ILE A C 1
ATOM 767 O O . ILE A 1 98 ? -7.020 6.425 4.691 1.00 90.94 98 ILE A O 1
ATOM 771 N N . ALA A 1 99 ? -8.427 8.171 4.588 1.00 92.81 99 ALA A N 1
ATOM 772 C CA . ALA A 1 99 ? -8.127 8.495 3.195 1.00 92.81 99 ALA A CA 1
ATOM 773 C C . ALA A 1 99 ? -6.643 8.837 2.990 1.00 92.81 99 ALA A C 1
ATOM 775 O O . ALA A 1 99 ? -6.016 8.315 2.074 1.00 92.81 99 ALA A O 1
ATOM 776 N N . LEU A 1 100 ? -6.057 9.659 3.866 1.00 93.81 100 LEU A N 1
ATOM 777 C CA . LEU A 1 100 ? -4.631 9.998 3.803 1.00 93.81 100 LEU A CA 1
ATOM 778 C C . LEU A 1 100 ? -3.729 8.773 4.006 1.00 93.81 100 LEU A C 1
ATOM 780 O O . LEU A 1 100 ? -2.732 8.633 3.300 1.00 93.81 100 LEU A O 1
ATOM 784 N N . LEU A 1 101 ? -4.079 7.877 4.931 1.00 92.12 101 LEU A N 1
ATOM 785 C CA . LEU A 1 101 ? -3.345 6.628 5.153 1.00 92.12 101 LEU A CA 1
ATOM 786 C C . LEU A 1 101 ? -3.446 5.701 3.945 1.00 92.12 101 LEU A C 1
ATOM 788 O O . LEU A 1 101 ? -2.427 5.208 3.484 1.00 92.12 101 LEU A O 1
ATOM 792 N N . ALA A 1 102 ? -4.645 5.514 3.397 1.00 91.12 102 ALA A N 1
ATOM 793 C CA . ALA A 1 102 ? -4.861 4.666 2.230 1.00 91.12 102 ALA A CA 1
ATOM 794 C C . ALA A 1 102 ? -4.104 5.186 0.999 1.00 91.12 102 ALA A C 1
ATOM 796 O O . ALA A 1 102 ? -3.444 4.411 0.312 1.00 91.12 102 ALA A O 1
ATOM 797 N N . ILE A 1 103 ? -4.152 6.500 0.746 1.00 91.94 103 ILE A N 1
ATOM 798 C CA . ILE A 1 103 ? -3.427 7.121 -0.369 1.00 91.94 103 ILE A CA 1
ATOM 799 C C . ILE A 1 103 ? -1.920 6.995 -0.159 1.00 91.94 103 ILE A C 1
ATOM 801 O O . ILE A 1 103 ? -1.214 6.586 -1.074 1.00 91.94 103 ILE A O 1
ATOM 805 N N . SER A 1 104 ? -1.415 7.339 1.028 1.00 93.06 104 SER A N 1
ATOM 806 C CA . SER A 1 104 ? 0.027 7.299 1.284 1.00 93.06 104 SER A CA 1
ATOM 807 C C . SER A 1 104 ? 0.580 5.879 1.254 1.00 93.06 104 SER A C 1
ATOM 809 O O . SER A 1 104 ? 1.568 5.655 0.567 1.00 93.06 104 SER A O 1
ATOM 811 N N . ALA A 1 105 ? -0.076 4.916 1.907 1.00 91.25 105 ALA A N 1
ATOM 812 C CA . ALA A 1 105 ? 0.317 3.511 1.853 1.00 91.25 105 ALA A CA 1
ATOM 813 C C . ALA A 1 105 ? 0.277 2.979 0.415 1.00 91.25 105 ALA A C 1
ATOM 815 O O . ALA A 1 105 ? 1.284 2.474 -0.071 1.00 91.25 105 ALA A O 1
ATOM 816 N N . GLY A 1 106 ? -0.834 3.194 -0.299 1.00 89.94 106 GLY A N 1
ATOM 817 C CA . GLY A 1 106 ? -0.986 2.717 -1.673 1.00 89.94 106 GLY A CA 1
ATOM 818 C C . GLY A 1 106 ? 0.057 3.301 -2.628 1.00 89.94 106 GLY A C 1
ATOM 819 O O . GLY A 1 106 ? 0.640 2.569 -3.422 1.00 89.94 106 GLY A O 1
ATOM 820 N N . VAL A 1 107 ? 0.353 4.602 -2.529 1.00 89.94 107 VAL A N 1
ATOM 821 C CA . VAL A 1 107 ? 1.402 5.234 -3.347 1.00 89.94 107 VAL A CA 1
ATOM 822 C C . VAL A 1 107 ? 2.785 4.701 -2.973 1.00 89.94 107 VAL A C 1
ATOM 824 O O . VAL A 1 107 ? 3.561 4.361 -3.864 1.00 89.94 107 VAL A O 1
ATOM 827 N N . SER A 1 108 ? 3.111 4.605 -1.682 1.00 91.31 108 SER A N 1
ATOM 828 C CA . SER A 1 108 ? 4.416 4.107 -1.236 1.00 91.31 108 SER A CA 1
ATOM 829 C C . SER A 1 108 ? 4.669 2.666 -1.681 1.00 91.31 108 SER A C 1
ATOM 831 O O . SER A 1 108 ? 5.765 2.348 -2.147 1.00 91.31 108 SER A O 1
ATOM 833 N N . GLU A 1 109 ? 3.660 1.805 -1.576 1.00 90.56 109 GLU A N 1
ATOM 834 C CA . GLU A 1 109 ? 3.729 0.412 -2.013 1.00 90.56 109 GLU A CA 1
ATOM 835 C C . GLU A 1 109 ? 3.856 0.304 -3.535 1.00 90.56 109 GLU A C 1
ATOM 837 O O . GLU A 1 109 ? 4.737 -0.400 -4.029 1.00 90.56 109 GLU A O 1
ATOM 842 N N . GLU A 1 110 ? 3.045 1.041 -4.293 1.00 89.75 110 GLU A N 1
ATOM 843 C CA . GLU A 1 110 ? 3.103 1.032 -5.756 1.00 89.75 110 GLU A CA 1
ATOM 844 C C . GLU A 1 110 ? 4.490 1.464 -6.264 1.00 89.75 110 GLU A C 1
ATOM 846 O O . GLU A 1 110 ? 5.077 0.805 -7.127 1.00 89.75 110 GLU A O 1
ATOM 851 N N . LEU A 1 111 ? 5.074 2.514 -5.675 1.00 90.56 111 LEU A N 1
ATOM 852 C CA . LEU A 1 111 ? 6.417 2.982 -6.030 1.00 90.56 111 LEU A CA 1
ATOM 853 C C . LEU A 1 111 ? 7.501 1.945 -5.703 1.00 90.56 111 LEU A C 1
ATOM 855 O O . LEU A 1 111 ? 8.406 1.732 -6.514 1.00 90.56 111 LEU A O 1
ATOM 859 N N . LEU A 1 112 ? 7.421 1.280 -4.548 1.00 90.75 112 LEU A N 1
ATOM 860 C CA . LEU A 1 112 ? 8.425 0.300 -4.136 1.00 90.75 112 LEU A CA 1
ATOM 861 C C . LEU A 1 112 ? 8.306 -1.015 -4.918 1.00 90.75 112 LEU A C 1
ATOM 863 O O . LEU A 1 112 ? 9.282 -1.483 -5.508 1.00 90.75 112 LEU A O 1
ATOM 867 N N . PHE A 1 113 ? 7.122 -1.621 -4.933 1.00 91.12 113 PHE A N 1
ATOM 868 C CA . PHE A 1 113 ? 6.931 -2.956 -5.492 1.00 91.12 113 PHE A CA 1
ATOM 869 C C . PHE A 1 113 ? 6.809 -2.928 -7.012 1.00 91.12 113 PHE A C 1
ATOM 871 O O . PHE A 1 113 ? 7.453 -3.735 -7.684 1.00 91.12 113 PHE A O 1
ATOM 878 N N . ARG A 1 114 ? 6.038 -1.995 -7.582 1.00 87.81 114 ARG A N 1
ATOM 879 C CA . ARG A 1 114 ? 5.857 -1.926 -9.042 1.00 87.81 114 ARG A CA 1
ATOM 880 C C . ARG A 1 114 ? 6.857 -1.004 -9.712 1.00 87.81 114 ARG A C 1
ATOM 882 O O . ARG A 1 114 ? 7.413 -1.355 -10.752 1.00 87.81 114 ARG A O 1
ATOM 889 N N . GLY A 1 115 ? 7.109 0.152 -9.107 1.00 87.69 115 GLY A N 1
ATOM 890 C CA . GLY A 1 115 ? 8.067 1.122 -9.627 1.00 87.69 115 GLY A CA 1
ATOM 891 C C . GLY A 1 115 ? 9.488 0.565 -9.636 1.00 87.69 115 GLY A C 1
ATOM 892 O O . GLY A 1 115 ? 10.149 0.593 -10.675 1.00 87.69 115 GLY A O 1
ATOM 893 N N . VAL A 1 116 ? 9.943 0.007 -8.511 1.00 90.81 116 VAL A N 1
ATOM 894 C CA . VAL A 1 116 ? 11.339 -0.427 -8.338 1.00 90.81 116 VAL A CA 1
ATOM 895 C C . VAL A 1 116 ? 11.505 -1.934 -8.492 1.00 90.81 116 VAL A C 1
ATOM 897 O O . VAL A 1 116 ? 12.205 -2.366 -9.407 1.00 90.81 116 VAL A O 1
ATOM 900 N N . LEU A 1 117 ? 10.873 -2.743 -7.636 1.00 90.75 117 LEU A N 1
ATOM 901 C CA . LEU A 1 117 ? 11.146 -4.183 -7.567 1.00 90.75 117 LEU A CA 1
ATOM 902 C C . LEU A 1 117 ? 10.750 -4.913 -8.860 1.00 90.75 117 LEU A C 1
ATOM 904 O O . LEU A 1 117 ? 11.569 -5.623 -9.442 1.00 90.75 117 LEU A O 1
ATOM 908 N N . GLN A 1 118 ? 9.531 -4.697 -9.356 1.00 91.00 118 GLN A N 1
ATOM 909 C CA . GLN A 1 118 ? 9.063 -5.268 -10.620 1.00 91.00 118 GLN A CA 1
ATOM 910 C C . GLN A 1 118 ? 9.905 -4.791 -11.809 1.00 91.00 118 GLN A C 1
ATOM 912 O O . GLN A 1 118 ? 10.279 -5.609 -12.649 1.00 91.00 118 GLN A O 1
ATOM 917 N N . SER A 1 119 ? 10.229 -3.495 -11.887 1.00 89.19 119 SER A N 1
ATOM 918 C CA . SER A 1 119 ? 11.060 -2.945 -12.969 1.00 89.19 119 SER A CA 1
ATOM 919 C C . SER A 1 119 ? 12.471 -3.532 -12.970 1.00 89.19 119 SER A C 1
ATOM 921 O O . SER A 1 119 ? 12.994 -3.870 -14.032 1.00 89.19 119 SER A O 1
ATOM 923 N N . TRP A 1 120 ? 13.074 -3.693 -11.790 1.00 91.00 120 TRP A N 1
ATOM 924 C CA . TRP A 1 120 ? 14.378 -4.331 -11.641 1.00 91.00 120 TRP A CA 1
ATOM 925 C C . TRP A 1 120 ? 14.331 -5.796 -12.081 1.00 91.00 120 TRP A C 1
ATOM 927 O O . TRP A 1 120 ? 15.149 -6.215 -12.897 1.00 91.00 120 TRP A O 1
ATOM 937 N N . ILE A 1 121 ? 13.333 -6.564 -11.636 1.00 91.31 121 ILE A N 1
ATOM 938 C CA . ILE A 1 121 ? 13.195 -7.972 -12.031 1.00 91.31 121 ILE A CA 1
ATOM 939 C C . ILE A 1 121 ? 12.945 -8.097 -13.538 1.00 91.31 121 ILE A C 1
ATOM 941 O O . ILE A 1 121 ? 13.549 -8.948 -14.188 1.00 91.31 121 ILE A O 1
ATOM 945 N N . ALA A 1 122 ? 12.125 -7.220 -14.119 1.00 90.81 122 ALA A N 1
ATOM 946 C CA . ALA A 1 122 ? 11.853 -7.199 -15.556 1.00 90.81 122 ALA A CA 1
ATOM 947 C C . ALA A 1 122 ? 13.095 -6.896 -16.413 1.00 90.81 122 ALA A C 1
ATOM 949 O O . ALA A 1 122 ? 13.080 -7.175 -17.610 1.00 90.81 122 ALA A O 1
ATOM 950 N N . SER A 1 123 ? 14.163 -6.337 -15.828 1.00 89.12 123 SER A N 1
ATOM 951 C CA . SER A 1 123 ? 15.431 -6.119 -16.537 1.00 89.12 123 SER A CA 1
ATOM 952 C C . SER A 1 123 ? 16.246 -7.404 -16.738 1.00 89.12 123 SER A C 1
ATOM 954 O O . SER A 1 123 ? 17.093 -7.448 -17.627 1.00 89.12 123 SER A O 1
ATOM 956 N N . ALA A 1 124 ? 15.983 -8.445 -15.939 1.00 90.31 124 ALA A N 1
ATOM 957 C CA . ALA A 1 124 ? 16.766 -9.682 -15.924 1.00 90.31 124 ALA A CA 1
ATOM 958 C C . ALA A 1 124 ? 15.936 -10.953 -16.172 1.00 90.31 124 ALA A C 1
ATOM 960 O O . ALA A 1 124 ? 16.486 -11.970 -16.589 1.00 90.31 124 ALA A O 1
ATOM 961 N N . LEU A 1 125 ? 14.627 -10.921 -15.911 1.00 93.38 125 LEU A N 1
ATOM 962 C CA . LEU A 1 125 ? 13.736 -12.077 -15.985 1.00 93.38 125 LEU A CA 1
ATOM 963 C C . LEU A 1 125 ? 12.513 -11.806 -16.878 1.00 93.38 125 LEU A C 1
ATOM 965 O O . LEU A 1 125 ? 12.135 -10.651 -17.088 1.00 93.38 125 LEU A O 1
ATOM 969 N N . PRO A 1 126 ? 11.847 -12.868 -17.379 1.00 93.19 126 PRO A N 1
ATOM 970 C CA . PRO A 1 126 ? 10.596 -12.743 -18.116 1.00 93.19 126 PRO A CA 1
ATOM 971 C C . PRO A 1 126 ? 9.524 -11.974 -17.337 1.00 93.19 126 PRO A C 1
ATOM 973 O O . PRO A 1 126 ? 9.428 -12.067 -16.111 1.00 93.19 126 PRO A O 1
ATOM 976 N N . VAL A 1 127 ? 8.647 -11.289 -18.074 1.00 90.44 127 VAL A N 1
ATOM 977 C CA . VAL A 1 127 ? 7.570 -10.450 -17.518 1.00 90.44 127 VAL A CA 1
ATOM 978 C C . VAL A 1 127 ? 6.685 -11.208 -16.523 1.00 90.44 127 VAL A C 1
ATOM 980 O O . VAL A 1 127 ? 6.276 -10.637 -15.517 1.00 90.44 127 VAL A O 1
ATOM 983 N N . SER A 1 128 ? 6.421 -12.497 -16.753 1.00 93.81 128 SER A N 1
ATOM 984 C CA . SER A 1 128 ? 5.640 -13.328 -15.830 1.00 93.81 128 SER A CA 1
ATOM 985 C C . SER A 1 128 ? 6.273 -13.404 -14.437 1.00 93.81 128 SER A C 1
ATOM 987 O O . SER A 1 128 ? 5.590 -13.170 -13.443 1.00 93.81 128 SER A O 1
ATOM 989 N N . LEU A 1 129 ? 7.583 -13.650 -14.349 1.00 93.75 129 LEU A N 1
ATOM 990 C CA . LEU A 1 129 ? 8.307 -13.678 -13.075 1.00 93.75 129 LEU A CA 1
ATOM 991 C C . LEU A 1 129 ? 8.425 -12.286 -12.458 1.00 93.75 129 LEU A C 1
ATOM 993 O O . LEU A 1 129 ? 8.292 -12.150 -11.243 1.00 93.75 129 LEU A O 1
ATOM 997 N N . ALA A 1 130 ? 8.593 -11.253 -13.286 1.00 91.31 130 ALA A N 1
ATOM 998 C CA . ALA A 1 130 ? 8.587 -9.868 -12.829 1.00 91.31 130 ALA A CA 1
ATOM 999 C C . ALA A 1 130 ? 7.252 -9.446 -12.205 1.00 91.31 130 ALA A C 1
ATOM 1001 O O . ALA A 1 130 ? 7.242 -8.535 -11.391 1.00 91.31 130 ALA A O 1
ATOM 1002 N N . ILE A 1 131 ? 6.141 -10.105 -12.538 1.00 89.19 131 ILE A N 1
ATOM 1003 C CA . ILE A 1 131 ? 4.846 -9.882 -11.885 1.00 89.19 131 ILE A CA 1
ATOM 1004 C C . ILE A 1 131 ? 4.701 -10.779 -10.652 1.00 89.19 131 ILE A C 1
ATOM 1006 O O . ILE A 1 131 ? 4.310 -10.303 -9.590 1.00 89.19 131 ILE A O 1
ATOM 1010 N N . ILE A 1 132 ? 5.007 -12.073 -10.759 1.00 93.94 132 ILE A N 1
ATOM 1011 C CA . ILE A 1 132 ? 4.763 -13.041 -9.677 1.00 93.94 132 ILE A CA 1
ATOM 1012 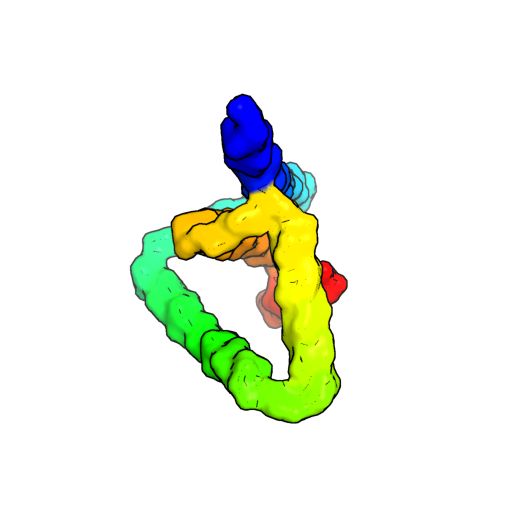C C . ILE A 1 132 ? 5.631 -12.739 -8.447 1.00 93.94 132 ILE A C 1
ATOM 1014 O O . ILE A 1 132 ? 5.118 -12.705 -7.329 1.00 93.94 132 ILE A O 1
ATOM 1018 N N . LEU A 1 133 ? 6.930 -12.498 -8.638 1.00 93.56 133 LEU A N 1
ATOM 1019 C CA . LEU A 1 133 ? 7.879 -12.370 -7.529 1.00 93.56 133 LEU A CA 1
ATOM 1020 C C . LEU A 1 133 ? 7.600 -11.149 -6.631 1.00 93.56 133 LEU A C 1
ATOM 1022 O O . LEU A 1 133 ? 7.556 -11.338 -5.414 1.00 93.56 133 LEU A O 1
ATOM 1026 N N . PRO A 1 134 ? 7.329 -9.936 -7.158 1.00 91.00 134 PRO A N 1
ATOM 1027 C CA . PRO A 1 134 ? 6.924 -8.809 -6.318 1.00 91.00 134 PRO A CA 1
ATOM 1028 C C . PRO A 1 134 ? 5.632 -9.049 -5.541 1.00 91.00 134 PRO A C 1
ATOM 1030 O O . PRO A 1 134 ? 5.548 -8.632 -4.394 1.00 91.00 134 PRO A O 1
ATOM 1033 N N . ASN A 1 135 ? 4.645 -9.738 -6.126 1.00 90.38 135 ASN A N 1
ATOM 1034 C CA . ASN A 1 135 ? 3.385 -10.032 -5.435 1.00 90.38 135 ASN A CA 1
ATOM 1035 C C . ASN A 1 135 ? 3.578 -11.028 -4.281 1.00 90.38 135 ASN A C 1
ATOM 1037 O O . ASN A 1 135 ? 2.961 -10.867 -3.231 1.00 90.38 135 ASN A O 1
ATOM 1041 N N . ILE A 1 136 ? 4.452 -12.029 -4.447 1.00 92.56 136 ILE A N 1
ATOM 1042 C CA . ILE A 1 136 ? 4.814 -12.945 -3.355 1.00 92.56 136 ILE A CA 1
ATOM 1043 C C . ILE A 1 136 ? 5.555 -12.188 -2.251 1.00 92.56 136 ILE A C 1
ATOM 1045 O O . ILE A 1 136 ? 5.223 -12.350 -1.081 1.00 92.56 136 ILE A O 1
ATOM 1049 N N . ALA A 1 137 ? 6.532 -11.352 -2.616 1.00 90.69 137 ALA A N 1
ATOM 1050 C CA . ALA A 1 137 ? 7.276 -10.547 -1.650 1.00 90.69 137 ALA A CA 1
ATOM 1051 C C . ALA A 1 137 ? 6.356 -9.593 -0.873 1.00 90.69 137 ALA A C 1
ATOM 1053 O O . ALA A 1 137 ? 6.503 -9.463 0.336 1.00 90.69 137 ALA A O 1
ATOM 1054 N N . PHE A 1 138 ? 5.390 -8.976 -1.558 1.00 88.12 138 PHE A N 1
ATOM 1055 C CA . PHE A 1 138 ? 4.380 -8.120 -0.942 1.00 88.12 138 PHE A CA 1
ATOM 1056 C C . PHE A 1 138 ? 3.503 -8.886 0.053 1.00 88.12 138 PHE A C 1
ATOM 1058 O O . PHE A 1 138 ? 3.347 -8.450 1.182 1.00 88.12 138 PHE A O 1
ATOM 1065 N N . GLY A 1 139 ? 2.970 -10.051 -0.333 1.00 85.69 139 GLY A N 1
ATOM 1066 C CA . GLY A 1 139 ? 2.093 -10.840 0.540 1.00 85.69 139 GLY A CA 1
ATOM 1067 C C . GLY A 1 139 ? 2.788 -11.508 1.735 1.00 85.69 139 GLY A C 1
ATOM 1068 O O . GLY A 1 139 ? 2.100 -12.041 2.602 1.00 85.69 139 GLY A O 1
ATOM 1069 N N . ALA A 1 140 ? 4.124 -11.527 1.767 1.00 85.94 140 ALA A N 1
ATOM 1070 C CA . ALA A 1 140 ? 4.914 -12.099 2.857 1.00 85.94 140 ALA A CA 1
ATOM 1071 C C . ALA A 1 140 ? 5.301 -11.082 3.951 1.00 85.94 140 ALA A C 1
ATOM 1073 O O . ALA A 1 140 ? 5.827 -11.500 4.986 1.00 85.94 140 ALA A O 1
ATOM 1074 N N . LEU A 1 141 ? 5.084 -9.785 3.709 1.00 77.12 141 LEU A N 1
ATOM 1075 C CA . LEU A 1 141 ? 5.342 -8.676 4.637 1.00 77.12 141 LEU A CA 1
ATOM 1076 C C . LEU A 1 141 ? 4.066 -8.287 5.393 1.00 77.12 141 LEU A C 1
ATOM 1078 O O . LEU A 1 141 ? 4.208 -7.902 6.576 1.00 77.12 141 LEU A O 1
#

Radius of gyration: 18.49 Å; chains: 1; bounding box: 42×40×49 Å

pLDDT: mean 87.94, std 7.26, range [51.91, 95.5]